Protein AF-U7H577-F1 (afdb_monomer)

Secondary structure (DSSP, 8-state):
-PPPHHHHHHHHHHHHHHTTPPP------HHHHHHHHHHHHHTT-SSHHHHHHHHHHHHHHHHHHHHHHHHHHHHHHT-

Nearest PDB structures (foldseek):
  5zkt-assembly1_A  TM=7.064E-01  e=3.316E+00  Oryza sativa Japonica Group
  7vp2-assembly1_B  TM=6.950E-01  e=3.570E+00  Arabidopsis thaliana
  7vp5-assembly1_B  TM=7.180E-01  e=5.563E+00  Arabidopsis thaliana

Solvent-accessible surface area (backbone atoms only — 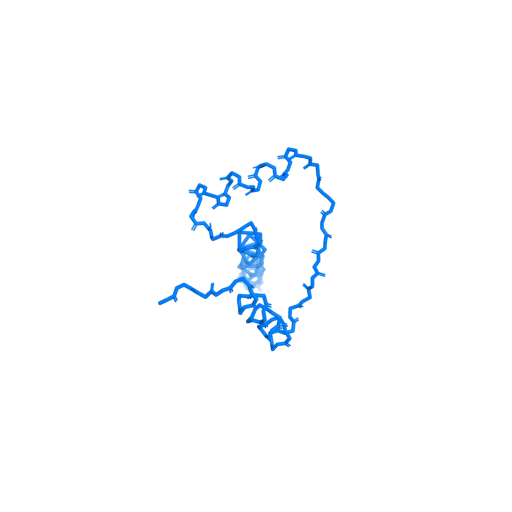not comparable to full-atom values): 4757 Å² total; per-residue (Å²): 131,82,77,51,72,67,56,51,53,50,52,51,50,53,50,34,63,75,69,66,59,75,90,81,87,81,95,68,56,70,68,58,51,50,52,47,47,53,52,15,55,79,70,71,40,94,40,57,64,59,40,54,51,48,55,55,50,55,50,51,54,47,53,53,51,53,54,50,53,50,58,51,51,55,57,63,74,74,110

pLDDT: mean 85.46, std 11.54, range [50.34, 98.0]

Structure (mmCIF, N/CA/C/O backbone):
data_AF-U7H577-F1
#
_entry.id   AF-U7H577-F1
#
loop_
_atom_site.group_PDB
_atom_site.id
_atom_site.type_symbol
_atom_site.label_atom_id
_atom_site.label_alt_id
_atom_site.label_comp_id
_atom_site.label_asym_id
_atom_site.label_entity_id
_atom_site.label_seq_id
_atom_site.pdbx_PDB_ins_code
_atom_site.Cartn_x
_atom_site.Cartn_y
_atom_site.Cartn_z
_atom_site.occupancy
_atom_site.B_iso_or_equiv
_atom_site.auth_seq_id
_atom_site.auth_comp_id
_atom_site.auth_asym_id
_atom_site.auth_atom_id
_atom_site.pdbx_PDB_model_num
ATOM 1 N N . MET A 1 1 ? -27.073 -6.280 15.343 1.00 50.34 1 MET A N 1
ATOM 2 C CA . MET A 1 1 ? -26.517 -5.162 16.136 1.00 50.34 1 MET A CA 1
ATOM 3 C C . MET A 1 1 ? -25.136 -4.842 15.587 1.00 50.34 1 MET A C 1
ATOM 5 O O . MET A 1 1 ? -24.353 -5.769 15.412 1.00 50.34 1 MET A O 1
ATOM 9 N N . ALA A 1 2 ? -24.860 -3.586 15.230 1.00 63.03 2 ALA A N 1
ATOM 10 C CA . ALA A 1 2 ? -23.510 -3.183 14.839 1.00 63.03 2 ALA A CA 1
ATOM 11 C C . ALA A 1 2 ? -22.603 -3.256 16.077 1.00 63.03 2 ALA A C 1
ATOM 13 O O . ALA A 1 2 ? -23.000 -2.792 17.144 1.00 63.03 2 ALA A O 1
ATOM 14 N N . LYS A 1 3 ? -21.425 -3.880 15.951 1.00 66.25 3 LYS A N 1
ATOM 15 C CA . LYS A 1 3 ? -20.467 -4.004 17.060 1.00 66.25 3 LYS A CA 1
ATOM 16 C C . LYS A 1 3 ? -20.107 -2.620 17.595 1.00 66.25 3 LYS A C 1
ATOM 18 O O . LYS A 1 3 ? -19.827 -1.712 16.808 1.00 66.25 3 LYS A O 1
ATOM 23 N N . THR A 1 4 ? -20.063 -2.482 18.915 1.00 80.56 4 THR A N 1
ATOM 24 C CA . THR A 1 4 ? -19.598 -1.254 19.566 1.00 80.56 4 THR A CA 1
ATOM 25 C C . THR A 1 4 ? -18.125 -0.994 19.222 1.00 80.56 4 THR A C 1
ATOM 27 O O . THR A 1 4 ? -17.381 -1.905 18.846 1.00 80.56 4 THR A O 1
ATOM 30 N N . ASP A 1 5 ? -17.663 0.252 19.334 1.00 75.50 5 ASP A N 1
ATOM 31 C CA . ASP A 1 5 ? -16.268 0.616 19.024 1.00 75.50 5 ASP A CA 1
ATOM 32 C C . ASP A 1 5 ? -15.249 -0.151 19.873 1.00 75.50 5 ASP A C 1
ATOM 34 O O . ASP A 1 5 ? -14.184 -0.540 19.383 1.00 75.50 5 ASP A O 1
ATOM 38 N N . ALA A 1 6 ? -15.597 -0.429 21.130 1.00 80.31 6 ALA A N 1
ATOM 39 C CA . ALA A 1 6 ? -14.783 -1.230 22.035 1.00 80.31 6 ALA A CA 1
ATOM 40 C C . ALA A 1 6 ? -14.631 -2.674 21.528 1.00 80.31 6 ALA A C 1
ATOM 42 O O . ALA A 1 6 ? -13.514 -3.189 21.451 1.00 80.31 6 ALA A O 1
ATOM 43 N N . GLU A 1 7 ? -15.727 -3.300 21.095 1.00 76.12 7 GLU A N 1
ATOM 44 C CA . GLU A 1 7 ? -15.720 -4.661 20.549 1.00 76.12 7 GLU A CA 1
ATOM 45 C C . GLU A 1 7 ? -14.971 -4.745 19.216 1.00 76.12 7 GLU A C 1
ATOM 47 O O . GLU A 1 7 ? -14.243 -5.710 18.971 1.00 76.12 7 GLU A O 1
ATOM 52 N N . ARG A 1 8 ? -15.087 -3.719 18.362 1.00 73.75 8 ARG A N 1
ATOM 53 C CA . ARG A 1 8 ? -14.310 -3.620 17.116 1.00 73.75 8 ARG A CA 1
ATOM 54 C C . ARG A 1 8 ? -12.811 -3.539 17.401 1.00 73.75 8 ARG A C 1
ATOM 56 O O . ARG A 1 8 ? -12.025 -4.264 16.792 1.00 73.75 8 ARG A O 1
ATOM 63 N N . LYS A 1 9 ? -12.410 -2.717 18.373 1.00 79.38 9 LYS A N 1
ATOM 64 C CA . LYS A 1 9 ? -11.007 -2.545 18.776 1.00 79.38 9 LYS A CA 1
ATOM 65 C C . LYS A 1 9 ? -10.427 -3.809 19.415 1.00 79.38 9 LYS A C 1
ATOM 67 O O . LYS A 1 9 ? -9.280 -4.157 19.138 1.00 79.38 9 LYS A O 1
ATOM 72 N N . GLN A 1 10 ? -11.208 -4.510 20.237 1.00 76.06 10 GLN A N 1
ATOM 73 C CA . GLN A 1 10 ? -10.808 -5.780 20.847 1.00 76.06 10 GLN A CA 1
ATOM 74 C C . GLN A 1 10 ? -10.626 -6.874 19.787 1.00 76.06 10 GLN A C 1
ATOM 76 O O . GLN A 1 10 ? -9.582 -7.520 19.750 1.00 76.06 10 GLN A O 1
ATOM 81 N N . ALA A 1 11 ? -11.585 -7.017 18.868 1.00 74.69 11 ALA A N 1
ATOM 82 C CA . ALA A 1 11 ? -11.498 -7.978 17.772 1.00 74.69 11 ALA A CA 1
ATOM 83 C C . ALA A 1 11 ? -10.290 -7.707 16.859 1.00 74.69 11 ALA A C 1
ATOM 85 O O . ALA A 1 11 ? -9.607 -8.643 16.447 1.00 74.69 11 ALA A O 1
ATOM 86 N N . GLN A 1 12 ? -9.976 -6.435 16.594 1.00 73.88 12 GLN A N 1
ATOM 87 C CA . GLN A 1 12 ? -8.787 -6.068 15.826 1.00 73.88 12 GLN A CA 1
ATOM 88 C C . GLN A 1 12 ? -7.490 -6.443 16.557 1.00 73.88 12 GLN A C 1
ATOM 90 O O . GLN A 1 12 ? -6.550 -6.928 15.932 1.00 73.88 12 GLN A O 1
ATOM 95 N N . ARG A 1 13 ? -7.428 -6.257 17.883 1.00 76.12 13 ARG A N 1
ATOM 96 C CA . ARG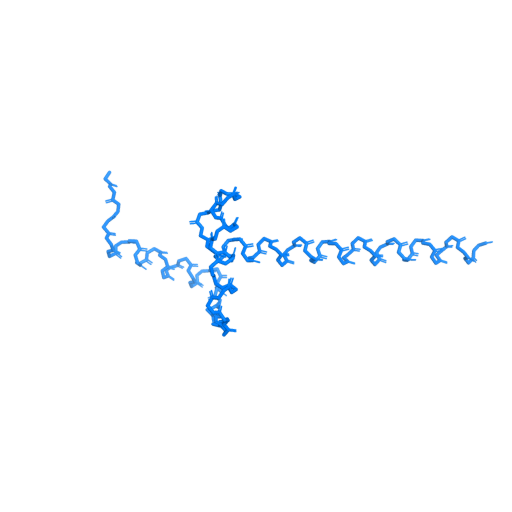 A 1 13 ? -6.266 -6.650 18.699 1.00 76.12 13 ARG A CA 1
ATOM 97 C C . ARG A 1 13 ? -6.060 -8.165 18.712 1.00 76.12 13 ARG A C 1
ATOM 99 O O . ARG A 1 13 ? -4.941 -8.616 18.486 1.00 76.12 13 ARG A O 1
ATOM 106 N N . GLU A 1 14 ? -7.128 -8.929 18.928 1.00 75.81 14 GLU A N 1
ATOM 107 C CA . GLU A 1 14 ? -7.104 -10.398 18.894 1.00 75.81 14 GLU A CA 1
ATOM 108 C C . GLU A 1 14 ? -6.658 -10.916 17.518 1.00 75.81 14 GLU A C 1
ATOM 110 O O . GLU A 1 14 ? -5.753 -11.746 17.420 1.00 75.81 14 GLU A O 1
ATOM 115 N N . ARG A 1 15 ? -7.208 -10.343 16.439 1.00 72.56 15 ARG A N 1
ATOM 116 C CA . ARG A 1 15 ? -6.820 -10.663 15.060 1.00 72.56 15 ARG A CA 1
ATOM 117 C C . ARG A 1 15 ? -5.342 -10.371 14.794 1.00 72.56 15 ARG A C 1
ATOM 119 O O . ARG A 1 15 ? -4.645 -11.229 14.257 1.00 72.56 15 ARG A O 1
ATOM 126 N N . ASN A 1 16 ? -4.846 -9.206 15.214 1.00 73.44 16 ASN A N 1
ATOM 127 C CA . ASN A 1 16 ? -3.440 -8.834 15.038 1.00 73.44 16 ASN A CA 1
ATOM 128 C C . ASN A 1 16 ? -2.494 -9.800 15.771 1.00 73.44 16 ASN A C 1
ATOM 130 O O . ASN A 1 16 ? -1.468 -10.194 15.217 1.00 73.44 16 ASN A O 1
ATOM 134 N N . LYS A 1 17 ? -2.851 -10.207 16.998 1.00 75.00 17 LYS A N 1
ATOM 135 C CA . LYS A 1 17 ? -2.068 -11.154 17.806 1.00 75.00 17 LYS A CA 1
ATOM 136 C C . LYS A 1 17 ? -2.024 -12.540 17.163 1.00 75.00 17 LYS A C 1
ATOM 138 O O . LYS A 1 17 ? -0.952 -13.135 17.075 1.00 75.00 17 LYS A O 1
ATOM 143 N N . HIS A 1 18 ? -3.169 -13.043 16.705 1.00 73.62 18 HIS A N 1
ATOM 144 C CA . HIS A 1 18 ? -3.271 -14.383 16.131 1.00 73.62 18 HIS A CA 1
ATOM 145 C C . HIS A 1 18 ? -2.551 -14.497 14.781 1.00 73.62 18 HIS A C 1
ATOM 147 O O . HIS A 1 18 ? -1.835 -15.463 14.536 1.00 73.62 18 HIS A O 1
ATOM 153 N N . LEU A 1 19 ? -2.677 -13.474 13.935 1.00 75.50 19 LEU A N 1
ATOM 154 C CA . LEU A 1 19 ? -2.082 -13.446 12.597 1.00 75.50 19 LEU A CA 1
ATOM 155 C C . LEU A 1 19 ? -0.618 -12.981 12.583 1.00 75.50 19 LEU A C 1
ATOM 157 O O . LEU A 1 19 ? -0.046 -12.825 11.509 1.00 75.50 19 LEU A O 1
ATOM 161 N N . ARG A 1 20 ? -0.012 -12.739 13.759 1.00 82.19 20 ARG A N 1
ATOM 162 C CA . ARG A 1 20 ? 1.350 -12.188 13.904 1.00 82.19 20 ARG A CA 1
ATOM 163 C C . ARG A 1 20 ? 1.571 -10.933 13.050 1.00 82.19 20 ARG A C 1
ATOM 165 O O . ARG A 1 20 ? 2.659 -10.717 12.521 1.00 82.19 20 ARG A O 1
ATOM 172 N N . MET A 1 21 ? 0.536 -10.107 12.910 1.00 79.31 21 MET A N 1
ATOM 173 C CA . MET A 1 21 ? 0.617 -8.893 12.104 1.00 79.31 21 MET A CA 1
ATOM 174 C C . MET A 1 21 ? 1.551 -7.899 12.787 1.00 79.31 21 MET A C 1
ATOM 176 O O . MET A 1 21 ? 1.303 -7.481 13.921 1.00 79.31 21 MET A O 1
ATOM 180 N N . GLN A 1 22 ? 2.612 -7.502 12.092 1.00 82.81 22 GLN A N 1
ATOM 181 C CA . GLN A 1 22 ? 3.478 -6.417 12.532 1.00 82.81 22 GLN A CA 1
ATOM 182 C C . GLN A 1 22 ? 2.963 -5.099 11.966 1.00 82.81 22 GLN A C 1
ATOM 184 O O . GLN A 1 22 ? 2.637 -4.992 10.785 1.00 82.81 22 GLN A O 1
ATOM 189 N N . ARG A 1 23 ? 2.873 -4.087 12.829 1.00 84.44 23 ARG A N 1
ATOM 190 C CA . ARG A 1 23 ? 2.584 -2.726 12.389 1.00 84.44 23 ARG A CA 1
ATOM 191 C C . ARG A 1 23 ? 3.844 -2.166 11.740 1.00 84.44 23 ARG A C 1
ATOM 193 O O . ARG A 1 23 ? 4.901 -2.171 12.361 1.00 84.44 23 ARG A O 1
ATOM 200 N N . MET A 1 24 ? 3.699 -1.667 10.522 1.00 86.00 24 MET A N 1
ATOM 201 C CA . MET A 1 24 ? 4.731 -0.910 9.826 1.00 86.00 24 MET A CA 1
ATOM 202 C C . MET A 1 24 ? 4.238 0.518 9.624 1.00 86.00 24 MET A C 1
ATOM 204 O O . MET A 1 24 ? 3.045 0.743 9.418 1.00 86.00 24 MET A O 1
ATOM 208 N N . GLU A 1 25 ? 5.157 1.471 9.700 1.00 92.50 25 GLU A N 1
ATOM 209 C CA . GLU A 1 25 ? 4.891 2.877 9.414 1.00 92.50 25 GLU A CA 1
ATOM 210 C C . GLU A 1 25 ? 5.729 3.283 8.204 1.00 92.50 25 GLU A C 1
ATOM 212 O O . GLU A 1 25 ? 6.895 2.906 8.090 1.00 92.50 25 GLU A O 1
ATOM 217 N N . LEU A 1 26 ? 5.101 3.997 7.271 1.00 92.06 26 LEU A N 1
ATOM 218 C CA . LEU A 1 26 ? 5.714 4.440 6.025 1.00 92.06 26 LEU A CA 1
ATOM 219 C C . LEU A 1 26 ? 5.721 5.965 6.006 1.00 92.06 26 LEU A C 1
ATOM 221 O O . LEU A 1 26 ? 4.680 6.596 6.197 1.00 92.06 26 LEU A O 1
ATOM 225 N N . ASN A 1 27 ? 6.889 6.545 5.750 1.00 95.88 27 ASN A N 1
ATOM 226 C CA . ASN A 1 27 ? 7.020 7.977 5.526 1.00 95.88 27 ASN A CA 1
ATOM 227 C C . ASN A 1 27 ? 6.703 8.260 4.061 1.00 95.88 27 ASN A C 1
ATOM 229 O O . ASN A 1 27 ? 7.502 7.936 3.187 1.00 95.88 27 ASN A O 1
ATOM 233 N N . LEU A 1 28 ? 5.529 8.833 3.816 1.00 95.50 28 LEU A N 1
ATOM 234 C CA . LEU A 1 28 ? 5.035 9.162 2.485 1.00 95.50 28 LEU A CA 1
ATOM 235 C C . LEU A 1 28 ? 4.832 10.668 2.370 1.00 95.50 28 LEU A C 1
ATOM 237 O O . LEU A 1 28 ? 4.357 11.316 3.310 1.00 95.50 28 LEU A O 1
ATOM 241 N N . ALA A 1 29 ? 5.146 11.220 1.204 1.00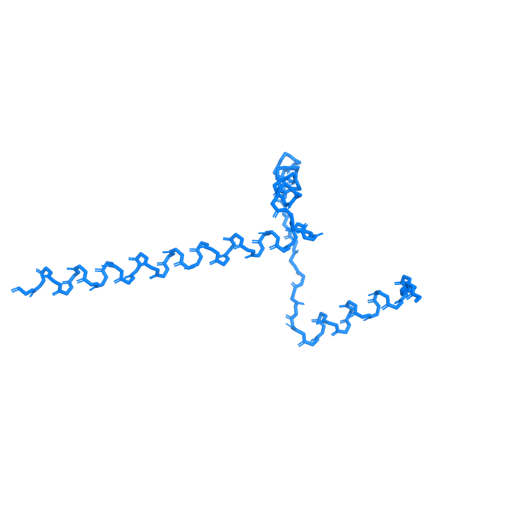 98.00 29 ALA A N 1
ATOM 242 C CA . ALA A 1 29 ? 4.729 12.563 0.855 1.00 98.00 29 ALA A CA 1
ATOM 243 C C . ALA A 1 29 ? 3.196 12.635 0.793 1.00 98.00 29 ALA A C 1
ATOM 245 O O . ALA A 1 29 ? 2.502 11.649 0.529 1.00 98.00 29 ALA A O 1
ATOM 246 N N . TRP A 1 30 ? 2.649 13.831 1.006 1.00 96.75 30 TRP A N 1
ATOM 247 C CA . TRP A 1 30 ? 1.201 14.037 1.006 1.00 96.75 30 TRP A CA 1
ATOM 248 C C . TRP A 1 30 ? 0.539 13.554 -0.296 1.00 96.75 30 TRP A C 1
ATOM 250 O O . TRP A 1 30 ? -0.437 12.809 -0.239 1.00 96.75 30 TRP A O 1
ATOM 260 N N . GLY A 1 31 ? 1.132 13.873 -1.452 1.00 97.38 31 GLY A N 1
ATOM 261 C CA . GLY A 1 31 ? 0.605 13.446 -2.752 1.00 97.38 31 GLY A CA 1
ATOM 262 C C . GLY A 1 31 ? 0.633 11.928 -2.963 1.00 97.38 31 GLY A C 1
ATOM 263 O O . GLY A 1 31 ? -0.284 11.374 -3.560 1.00 97.38 31 GLY A O 1
ATOM 264 N N . GLU A 1 32 ? 1.633 11.228 -2.422 1.00 97.31 32 GLU A N 1
ATOM 265 C CA . GLU A 1 32 ? 1.696 9.761 -2.485 1.00 97.31 32 GLU A CA 1
ATOM 266 C C . GLU A 1 32 ? 0.567 9.138 -1.661 1.00 97.31 32 GLU A C 1
ATOM 268 O O . GLU A 1 32 ? -0.097 8.201 -2.106 1.00 97.31 32 GLU A O 1
ATOM 273 N N . ARG A 1 33 ? 0.299 9.700 -0.477 1.00 96.50 33 ARG A N 1
ATOM 274 C CA . ARG A 1 33 ? -0.796 9.253 0.385 1.00 96.50 33 ARG A CA 1
ATOM 275 C C . ARG A 1 33 ? -2.159 9.469 -0.270 1.00 96.50 33 ARG A C 1
ATOM 277 O O . ARG A 1 33 ? -3.002 8.576 -0.199 1.00 96.50 33 ARG A O 1
ATOM 284 N N . GLU A 1 34 ? -2.380 10.617 -0.904 1.00 97.56 34 GLU A N 1
ATOM 285 C CA . GLU A 1 34 ? -3.626 10.877 -1.635 1.00 97.56 34 GLU A CA 1
ATOM 286 C C . GLU A 1 34 ? -3.801 9.937 -2.823 1.00 97.56 34 GLU A C 1
ATOM 288 O O . GLU A 1 34 ? -4.878 9.374 -3.017 1.00 97.56 34 GLU A O 1
ATOM 293 N N . LEU A 1 35 ? -2.729 9.701 -3.579 1.00 97.38 35 LEU A N 1
ATOM 294 C CA . LEU A 1 35 ? -2.754 8.778 -4.705 1.00 97.38 35 LEU A CA 1
ATOM 295 C C . LEU A 1 35 ? -3.085 7.347 -4.258 1.00 97.38 35 LEU A C 1
ATOM 297 O O . LEU A 1 35 ? -3.861 6.656 -4.919 1.00 97.38 35 LEU A O 1
ATOM 301 N N . ILE A 1 36 ? -2.517 6.892 -3.138 1.00 97.12 36 ILE A N 1
ATOM 302 C CA . ILE A 1 36 ? -2.829 5.584 -2.548 1.00 97.12 36 ILE A CA 1
ATOM 303 C C . ILE A 1 36 ? -4.297 5.526 -2.123 1.00 97.12 36 ILE A C 1
ATOM 305 O O . ILE A 1 36 ? -4.973 4.547 -2.432 1.00 97.12 36 ILE A O 1
ATOM 309 N N . ALA A 1 37 ? -4.797 6.566 -1.450 1.00 96.06 37 ALA A N 1
ATOM 310 C CA . ALA A 1 37 ? -6.185 6.640 -1.007 1.00 96.06 37 ALA A CA 1
ATOM 311 C C . ALA A 1 37 ? -7.168 6.564 -2.184 1.00 96.06 37 ALA A C 1
ATOM 313 O O . ALA A 1 37 ? -8.049 5.707 -2.191 1.00 96.06 37 ALA A O 1
ATOM 314 N N . SER A 1 38 ? -6.955 7.405 -3.197 1.00 97.25 38 SER A N 1
ATOM 315 C CA . SER A 1 38 ? -7.787 7.474 -4.400 1.00 97.25 38 SER A CA 1
ATOM 316 C C . SER A 1 38 ? -7.790 6.150 -5.169 1.00 97.25 38 SER A C 1
ATOM 318 O O . SER A 1 38 ? -8.846 5.639 -5.537 1.00 97.25 38 SER A O 1
ATOM 320 N N . ASN A 1 39 ? -6.623 5.521 -5.345 1.00 97.38 39 ASN A N 1
ATOM 321 C CA . ASN A 1 39 ? -6.541 4.235 -6.039 1.00 97.38 39 ASN A CA 1
ATOM 322 C C . ASN A 1 39 ? -7.167 3.080 -5.250 1.00 97.38 39 ASN A C 1
ATOM 324 O O . ASN A 1 39 ? -7.747 2.182 -5.862 1.00 97.38 39 ASN A O 1
ATOM 328 N N . ALA A 1 40 ? -7.041 3.079 -3.920 1.00 96.56 40 ALA A N 1
ATOM 329 C CA . ALA A 1 40 ? -7.678 2.073 -3.079 1.00 96.56 40 ALA A CA 1
ATOM 330 C C . ALA A 1 40 ? -9.206 2.134 -3.232 1.00 96.56 40 ALA A C 1
ATOM 332 O O . ALA A 1 40 ? -9.838 1.108 -3.479 1.00 96.56 40 ALA A O 1
ATOM 333 N N . GLU A 1 41 ? -9.778 3.340 -3.180 1.00 94.62 41 GLU A N 1
ATOM 334 C CA . GLU A 1 41 ? -11.213 3.568 -3.369 1.00 94.62 41 GLU A CA 1
ATOM 335 C C . GLU A 1 41 ? -11.670 3.193 -4.784 1.00 94.62 41 GLU A C 1
ATOM 337 O O . GLU A 1 41 ? -12.590 2.393 -4.946 1.00 94.62 41 GLU A O 1
ATOM 342 N N . ALA A 1 42 ? -10.984 3.692 -5.817 1.00 96.69 42 ALA A N 1
ATOM 343 C CA . ALA A 1 42 ? -11.340 3.439 -7.214 1.00 96.69 42 ALA A CA 1
ATOM 344 C C . ALA A 1 42 ? -11.318 1.945 -7.584 1.00 96.69 42 ALA A C 1
ATOM 346 O O . ALA A 1 42 ? -12.029 1.516 -8.493 1.00 96.69 42 ALA A O 1
ATOM 347 N N . ARG A 1 43 ? -10.504 1.144 -6.887 1.00 94.75 43 ARG A N 1
ATOM 348 C CA . ARG A 1 43 ? -10.400 -0.309 -7.082 1.00 94.75 43 ARG A CA 1
ATOM 349 C C . ARG A 1 43 ? -11.253 -1.121 -6.100 1.00 94.75 43 ARG A C 1
ATOM 351 O O . ARG A 1 43 ? -11.200 -2.347 -6.141 1.00 94.75 43 ARG A O 1
ATOM 358 N N . GLY A 1 44 ? -12.043 -0.459 -5.253 1.00 93.25 44 GLY A N 1
ATOM 359 C CA . GLY A 1 44 ? -12.996 -1.096 -4.344 1.00 93.25 44 GLY A CA 1
ATOM 360 C C . GLY A 1 44 ? -12.364 -1.802 -3.144 1.00 93.25 44 GLY A C 1
ATOM 361 O O . GLY A 1 44 ? -12.962 -2.738 -2.617 1.00 93.25 44 GLY A O 1
ATOM 362 N N . PHE A 1 45 ? -11.167 -1.393 -2.716 1.00 92.31 45 PHE A N 1
ATOM 363 C CA . PHE A 1 45 ? -10.546 -1.935 -1.506 1.00 92.31 45 PHE A CA 1
ATOM 364 C C . PHE A 1 45 ? -11.205 -1.383 -0.245 1.00 92.31 45 PHE A C 1
ATOM 366 O O . PHE A 1 45 ? -11.642 -0.233 -0.202 1.00 92.31 45 PHE A O 1
ATOM 373 N N . THR A 1 46 ? -11.226 -2.197 0.811 1.00 86.75 46 THR A N 1
ATOM 374 C CA . THR A 1 46 ? -11.825 -1.805 2.095 1.00 86.75 46 THR A CA 1
ATOM 375 C C . THR A 1 46 ? -10.993 -0.729 2.788 1.00 86.75 46 THR A C 1
ATOM 377 O O . THR A 1 46 ? -11.533 0.162 3.442 1.00 86.75 46 THR A O 1
ATOM 380 N N . ASP A 1 47 ? -9.668 -0.816 2.658 1.00 88.56 47 ASP A N 1
ATOM 381 C CA . ASP A 1 47 ? -8.737 0.170 3.186 1.00 88.56 47 ASP A CA 1
ATOM 382 C C . ASP A 1 47 ? -7.439 0.256 2.359 1.00 88.56 47 ASP A C 1
ATOM 384 O O . ASP A 1 47 ? -7.142 -0.569 1.491 1.00 88.56 47 ASP A O 1
ATOM 388 N N . GLN A 1 48 ? -6.640 1.287 2.647 1.00 92.88 48 GLN A N 1
ATOM 389 C CA . GLN A 1 48 ? -5.355 1.533 1.983 1.00 92.88 48 GLN A CA 1
ATOM 390 C C . GLN A 1 48 ? -4.323 0.425 2.251 1.00 92.88 48 GLN A C 1
ATOM 392 O O . GLN A 1 48 ? -3.438 0.204 1.429 1.00 92.88 48 GLN A O 1
ATOM 397 N N . THR A 1 49 ? -4.419 -0.281 3.383 1.00 92.31 49 THR A N 1
ATOM 398 C CA . THR A 1 49 ? -3.490 -1.367 3.736 1.00 92.31 49 THR A CA 1
ATOM 399 C C . THR A 1 49 ? -3.722 -2.569 2.835 1.00 92.31 49 THR A C 1
ATOM 401 O O . THR A 1 49 ? -2.765 -3.138 2.319 1.00 92.31 49 THR A O 1
ATOM 404 N N . GLU A 1 50 ? -4.983 -2.934 2.611 1.00 91.88 50 GLU A N 1
ATOM 405 C CA . GLU A 1 50 ? -5.375 -4.021 1.717 1.00 91.88 50 GLU A CA 1
ATOM 406 C C . GLU A 1 50 ? -4.870 -3.768 0.294 1.00 91.88 50 GLU A C 1
ATOM 408 O O . GLU A 1 50 ? -4.273 -4.652 -0.326 1.00 91.88 50 GLU A O 1
ATOM 413 N N . TYR A 1 51 ? -5.022 -2.530 -0.181 1.00 95.56 51 TYR A N 1
ATOM 414 C CA . TYR A 1 51 ? -4.4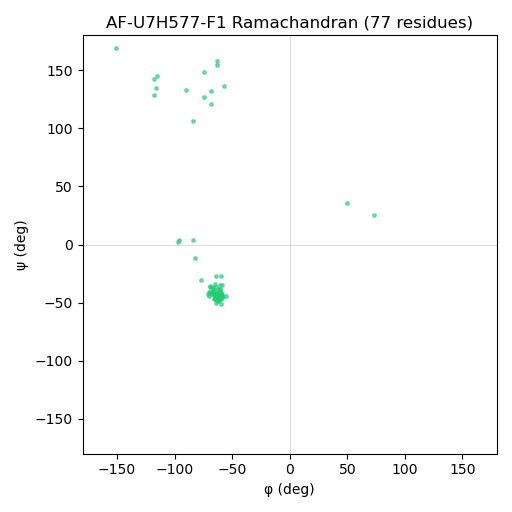99 -2.116 -1.476 1.00 95.56 51 TYR A CA 1
ATOM 415 C C . TYR A 1 51 ? -2.970 -2.243 -1.557 1.00 95.56 51 TYR A C 1
ATOM 417 O O . TYR A 1 51 ? -2.450 -2.849 -2.495 1.00 95.56 51 TYR A O 1
ATOM 425 N N . LEU A 1 52 ? -2.237 -1.731 -0.563 1.00 95.25 52 LEU A N 1
ATOM 426 C CA . LEU A 1 52 ? -0.773 -1.811 -0.539 1.00 95.25 52 LEU A CA 1
ATOM 427 C C . LEU A 1 52 ? -0.269 -3.258 -0.487 1.00 95.25 52 LEU A C 1
ATOM 429 O O . LEU A 1 52 ? 0.661 -3.608 -1.211 1.00 95.25 52 LEU A O 1
ATOM 433 N N . VAL A 1 53 ? -0.897 -4.116 0.320 1.00 93.75 53 VAL A N 1
ATOM 434 C CA . VAL A 1 53 ? -0.544 -5.542 0.383 1.00 93.75 53 VAL A CA 1
ATOM 435 C C . VAL A 1 53 ? -0.790 -6.216 -0.964 1.00 93.75 53 VAL A C 1
ATOM 437 O O . VAL A 1 53 ? 0.065 -6.971 -1.422 1.00 93.75 53 VAL A O 1
ATOM 440 N N . ARG A 1 54 ? -1.911 -5.915 -1.636 1.00 95.50 54 ARG A N 1
ATOM 441 C CA . ARG A 1 54 ? -2.191 -6.454 -2.972 1.00 95.50 54 ARG A CA 1
ATOM 442 C C . ARG A 1 54 ? -1.097 -6.080 -3.972 1.00 95.50 54 ARG A C 1
ATOM 444 O O . ARG A 1 54 ? -0.632 -6.961 -4.684 1.00 95.50 54 ARG A O 1
ATOM 451 N N . LEU A 1 55 ? -0.650 -4.823 -3.991 1.00 95.50 55 LEU A N 1
ATOM 452 C CA . LEU A 1 55 ? 0.421 -4.388 -4.895 1.00 95.50 55 LEU A CA 1
ATOM 453 C C . LEU A 1 55 ? 1.722 -5.171 -4.681 1.00 95.50 55 LEU A C 1
ATOM 455 O O . LEU A 1 55 ? 2.367 -5.564 -5.649 1.00 95.50 55 LEU A O 1
ATOM 459 N N . VAL A 1 56 ? 2.096 -5.414 -3.422 1.00 94.94 56 VAL A N 1
ATOM 460 C CA . VAL A 1 56 ? 3.306 -6.182 -3.086 1.00 94.94 56 VAL A CA 1
ATOM 461 C C . VAL A 1 56 ? 3.189 -7.632 -3.557 1.00 94.94 56 VAL A C 1
ATOM 463 O O . VAL A 1 56 ? 4.144 -8.175 -4.107 1.00 94.94 56 VAL A O 1
ATOM 466 N N . LEU A 1 57 ? 2.025 -8.258 -3.365 1.00 94.44 57 LEU A N 1
ATOM 467 C CA . LEU A 1 57 ? 1.785 -9.631 -3.816 1.00 94.44 57 LEU A CA 1
ATOM 468 C C . LEU A 1 57 ? 1.815 -9.739 -5.345 1.00 94.44 57 LEU A C 1
ATOM 470 O O . LEU A 1 57 ? 2.473 -10.627 -5.881 1.00 94.44 57 LEU A O 1
ATOM 474 N N . ASP A 1 58 ? 1.174 -8.805 -6.046 1.00 95.38 58 ASP A N 1
ATOM 475 C CA . ASP A 1 58 ? 1.144 -8.802 -7.510 1.00 95.38 58 ASP A CA 1
ATOM 476 C C . ASP A 1 58 ? 2.556 -8.612 -8.109 1.00 95.38 58 ASP A C 1
ATOM 478 O O . ASP A 1 58 ? 2.890 -9.228 -9.129 1.00 95.38 58 ASP A O 1
ATOM 482 N N . ASP A 1 5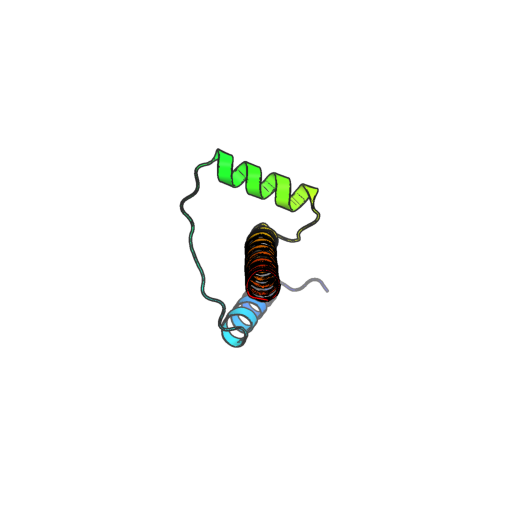9 ? 3.404 -7.789 -7.476 1.00 96.19 59 ASP A N 1
ATOM 483 C CA . ASP A 1 59 ? 4.803 -7.613 -7.887 1.00 96.19 59 ASP A CA 1
ATOM 484 C C . ASP A 1 59 ? 5.648 -8.865 -7.605 1.00 96.19 59 ASP A C 1
ATOM 486 O O . ASP A 1 59 ? 6.416 -9.294 -8.470 1.00 96.19 59 ASP A O 1
ATOM 490 N N . ALA A 1 60 ? 5.454 -9.515 -6.452 1.00 94.56 60 ALA A N 1
ATOM 491 C CA . ALA A 1 60 ? 6.125 -10.772 -6.124 1.00 94.56 60 ALA A CA 1
ATOM 492 C C . ALA A 1 60 ? 5.794 -11.879 -7.141 1.00 94.56 60 ALA A C 1
ATOM 494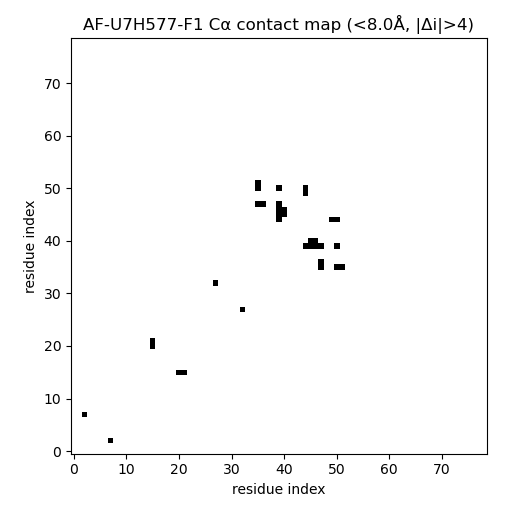 O O . ALA A 1 60 ? 6.704 -12.517 -7.679 1.00 94.56 60 ALA A O 1
ATOM 495 N N . ASP A 1 61 ? 4.512 -12.035 -7.480 1.00 95.19 61 ASP A N 1
ATOM 496 C CA . ASP A 1 61 ? 4.045 -12.984 -8.491 1.00 95.19 61 ASP A CA 1
ATOM 497 C C . ASP A 1 61 ? 4.653 -12.689 -9.869 1.00 95.19 61 ASP A C 1
ATOM 499 O O . ASP A 1 61 ? 5.004 -13.598 -10.629 1.00 95.19 61 ASP A O 1
ATOM 503 N N . ARG A 1 62 ? 4.786 -11.404 -10.228 1.00 94.75 62 ARG A N 1
ATOM 504 C CA . ARG A 1 62 ? 5.428 -11.000 -11.485 1.00 94.75 62 ARG A CA 1
ATOM 505 C C . ARG A 1 62 ? 6.897 -11.415 -11.506 1.00 94.75 62 ARG A C 1
ATOM 507 O O . ARG A 1 62 ? 7.323 -12.045 -12.472 1.00 94.75 62 ARG A O 1
ATOM 514 N N . ILE A 1 63 ? 7.638 -11.128 -10.437 1.00 93.50 63 ILE A N 1
ATOM 515 C CA . ILE A 1 63 ? 9.057 -11.484 -10.311 1.00 93.50 63 ILE A CA 1
ATOM 516 C C . ILE A 1 63 ? 9.254 -13.003 -10.401 1.00 93.50 63 ILE A C 1
ATOM 518 O O . ILE A 1 63 ? 10.191 -13.470 -11.053 1.00 93.50 63 ILE A O 1
ATOM 522 N N . GLU A 1 64 ? 8.386 -13.795 -9.771 1.00 93.25 64 GLU A N 1
ATOM 523 C CA . GLU A 1 64 ? 8.465 -15.256 -9.829 1.00 93.25 64 GLU A CA 1
ATOM 524 C C . GLU A 1 64 ? 8.224 -15.799 -11.244 1.00 93.25 64 GLU A C 1
ATOM 526 O O . GLU A 1 64 ? 8.977 -16.661 -11.722 1.00 93.25 64 GLU A O 1
ATOM 531 N N . ARG A 1 65 ? 7.222 -15.260 -11.950 1.00 90.56 65 ARG A N 1
ATOM 532 C CA . ARG A 1 65 ? 6.954 -15.616 -13.351 1.00 90.56 65 ARG A CA 1
ATOM 533 C C . ARG A 1 65 ? 8.139 -15.287 -14.253 1.00 90.56 65 ARG A C 1
ATOM 535 O O . ARG A 1 65 ? 8.534 -16.130 -15.059 1.00 90.56 65 ARG A O 1
ATOM 542 N N . ASP A 1 66 ? 8.736 -14.111 -14.092 1.00 90.44 66 ASP A N 1
ATOM 543 C CA . ASP A 1 66 ? 9.876 -13.679 -14.906 1.00 90.44 66 ASP A CA 1
ATOM 544 C C . ASP A 1 66 ? 11.119 -14.541 -14.639 1.00 90.44 66 ASP A C 1
ATOM 546 O O . ASP A 1 66 ? 11.786 -14.992 -15.573 1.00 90.44 66 ASP A O 1
ATOM 550 N N . ARG A 1 67 ? 11.383 -14.887 -13.371 1.00 89.19 67 ARG A N 1
ATOM 551 C CA . ARG A 1 67 ? 12.446 -15.842 -13.012 1.00 89.19 67 ARG A CA 1
ATOM 552 C C . ARG A 1 67 ? 12.225 -17.215 -13.640 1.00 89.19 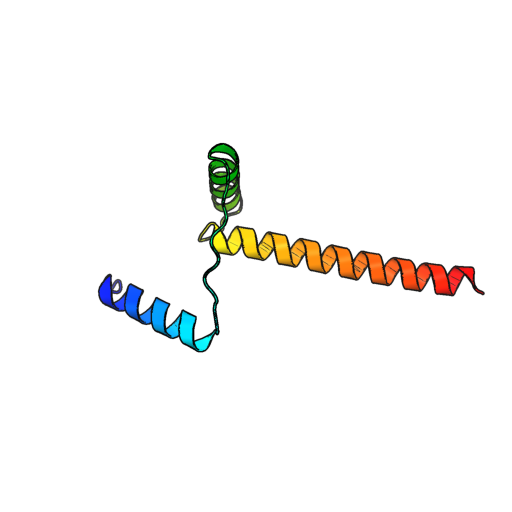67 ARG A C 1
ATOM 554 O O . ARG A 1 67 ? 13.184 -17.839 -14.090 1.00 89.19 67 ARG A O 1
ATOM 561 N N . SER A 1 68 ? 10.986 -17.697 -13.651 1.00 87.44 68 SER A N 1
ATOM 562 C CA . SER A 1 68 ? 10.647 -19.011 -14.206 1.00 87.44 68 SER A CA 1
ATOM 563 C C . SER A 1 68 ? 10.834 -19.046 -15.723 1.00 87.44 68 SER A C 1
ATOM 565 O O . SER A 1 68 ? 11.448 -19.980 -16.237 1.00 87.44 68 SER A O 1
ATOM 567 N N . ARG A 1 69 ? 10.402 -17.989 -16.424 1.00 85.69 69 ARG A N 1
ATOM 568 C CA . ARG A 1 69 ? 10.602 -17.825 -17.873 1.00 85.69 69 ARG A CA 1
ATOM 569 C C . ARG A 1 69 ? 12.079 -17.795 -18.256 1.00 85.69 69 ARG A C 1
ATOM 571 O O . ARG A 1 69 ? 12.471 -18.477 -19.197 1.00 85.69 69 ARG A O 1
ATOM 578 N N . ASN A 1 70 ? 12.905 -17.063 -17.509 1.00 82.56 70 ASN A N 1
ATOM 579 C CA . ASN A 1 70 ? 14.342 -17.003 -17.788 1.00 82.56 70 ASN A CA 1
ATOM 580 C C . ASN A 1 70 ? 15.010 -18.376 -17.630 1.00 82.56 70 ASN A C 1
ATOM 582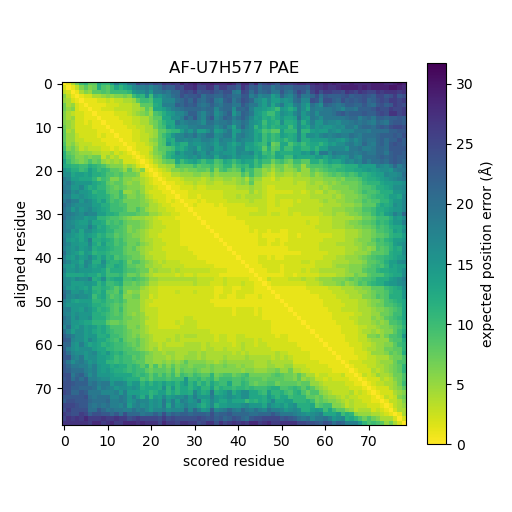 O O . ASN A 1 70 ? 15.724 -18.807 -18.528 1.00 82.56 70 ASN A O 1
ATOM 586 N N . LYS A 1 71 ? 14.690 -19.126 -16.564 1.00 81.25 71 LYS A N 1
ATOM 587 C CA . LYS A 1 71 ? 15.211 -20.494 -16.376 1.00 81.25 71 LYS A CA 1
ATOM 588 C C . LYS A 1 71 ? 14.801 -21.453 -17.494 1.00 81.25 71 LYS A C 1
ATOM 590 O O . LYS A 1 71 ? 15.549 -22.372 -17.818 1.00 81.25 71 LYS A O 1
ATOM 595 N N . GLU A 1 72 ? 13.600 -21.294 -18.043 1.00 75.94 72 GLU A N 1
ATOM 596 C CA . GLU A 1 72 ? 13.132 -22.110 -19.163 1.00 75.94 72 GLU A CA 1
ATOM 597 C C . GLU A 1 72 ? 13.863 -21.761 -20.466 1.00 75.94 72 GLU A C 1
ATOM 599 O O . GLU A 1 72 ? 14.293 -22.665 -21.184 1.00 75.94 72 GLU A O 1
ATOM 604 N N . ASN A 1 73 ? 14.070 -20.471 -20.737 1.00 74.69 73 ASN A N 1
ATOM 605 C CA . ASN A 1 73 ? 14.838 -20.011 -21.893 1.00 74.69 73 ASN A CA 1
ATOM 606 C C . ASN A 1 73 ? 16.301 -20.472 -21.830 1.00 74.69 73 ASN A C 1
ATOM 608 O O . ASN A 1 73 ? 16.816 -20.965 -22.831 1.00 74.69 73 ASN A O 1
ATOM 612 N N . ASP A 1 74 ? 16.935 -20.414 -20.655 1.00 76.19 74 ASP A N 1
ATOM 613 C CA . ASP A 1 74 ? 18.310 -20.891 -20.456 1.00 76.19 74 ASP A CA 1
ATOM 614 C C . ASP A 1 74 ? 18.438 -22.399 -20.726 1.00 76.19 74 ASP A C 1
ATOM 616 O O . ASP A 1 74 ? 19.407 -22.851 -21.332 1.00 76.19 74 ASP A O 1
ATOM 620 N N . ARG A 1 75 ? 17.434 -23.199 -20.336 1.00 70.62 75 ARG A N 1
ATOM 621 C CA . ARG A 1 75 ? 17.404 -24.644 -20.630 1.00 70.62 75 ARG A CA 1
ATOM 622 C C . ARG A 1 75 ? 17.238 -24.937 -22.119 1.00 70.62 75 ARG A C 1
ATOM 624 O O . ARG A 1 75 ? 17.824 -25.896 -22.609 1.00 70.62 75 ARG A O 1
ATOM 631 N N . ARG A 1 76 ? 16.443 -24.132 -22.829 1.00 70.06 76 ARG A N 1
ATOM 632 C CA . ARG A 1 76 ? 16.198 -24.290 -24.272 1.00 70.06 76 ARG A CA 1
ATOM 633 C C . ARG A 1 76 ? 17.358 -23.784 -25.132 1.00 70.06 76 ARG A C 1
ATOM 635 O O . ARG A 1 76 ? 17.560 -24.324 -26.207 1.00 70.06 76 ARG A O 1
ATOM 642 N N . GLY A 1 77 ? 18.105 -22.778 -24.675 1.00 66.62 77 GLY A N 1
ATOM 643 C CA . GLY A 1 77 ? 19.290 -22.253 -25.369 1.00 66.62 77 GLY A CA 1
ATOM 644 C C . GLY A 1 77 ? 20.577 -23.051 -25.129 1.00 66.62 77 GLY A C 1
ATOM 645 O O . GLY A 1 77 ? 21.568 -22.815 -25.812 1.00 66.62 77 GLY A O 1
ATOM 646 N N . ALA A 1 78 ? 20.573 -23.974 -24.162 1.00 59.38 78 ALA A N 1
ATOM 647 C CA . ALA A 1 78 ? 21.689 -24.873 -23.859 1.00 59.38 78 ALA A CA 1
ATOM 648 C C . ALA A 1 78 ? 21.559 -26.273 -24.503 1.00 59.38 78 ALA A C 1
ATOM 650 O O . ALA A 1 78 ? 22.405 -27.130 -24.244 1.00 59.38 78 ALA A O 1
ATOM 651 N N . SER A 1 79 ? 20.500 -26.513 -25.289 1.00 51.34 79 SER A N 1
ATOM 652 C CA . SER A 1 79 ? 20.281 -27.729 -26.097 1.00 51.34 79 SER A CA 1
ATOM 653 C C . SER A 1 79 ? 20.545 -27.439 -27.569 1.00 51.34 79 SER A C 1
ATOM 655 O O . SER A 1 79 ? 21.058 -28.348 -28.253 1.00 51.34 79 SER A O 1
#

Radius of gyration: 19.53 Å; Cα contacts (8 Å, |Δi|>4): 17; chains: 1; bounding box: 48×42×48 Å

Sequence (79 aa):
MAKTDA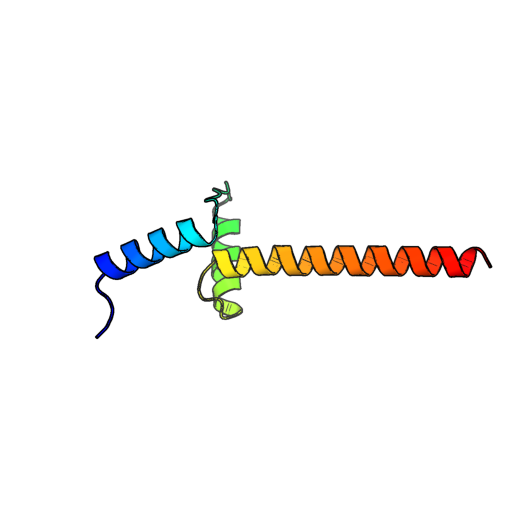ERKQAQRERNKHLRMQRMELNLAWGERELIASNAEARGFTDQTEYLVRLVLDDADRIERDRSRNKENDRRGAS

Foldseek 3Di:
DPDDPVRVVVVVVVVCVVVVPDDDDDDDDPVVVVVLQVVCVVVPHPDSVRVVVVVVVVVVVVVVVVVVVVVVVVVVVVD

Mean predicted aligned error: 9.21 Å